Protein AF-A0A3M0X3E6-F1 (afdb_monomer_lite)

pLDDT: mean 73.03, std 14.55, range [38.31, 91.5]

Radius of gyration: 18.28 Å; chains: 1; bounding box: 61×34×55 Å

Foldseek 3Di:
DPPVPPPPPLQVLLVVLQVQLVLLLVLLVCCVPPHVCSLVVLLVLLVQLQVCLVQVDRVVVVVCVVVVNDRPDDPPDDPSNDDDDDPQQELSSVVSNVLSVLSNCLSVVQVCCCPVPVDRPSVSSVVSNVLSVLSNVCSPPVDHVSSVVVVVVVRDHPVVVVVVVVVD

Structure (mmCIF, N/CA/C/O backbone):
data_AF-A0A3M0X3E6-F1
#
_entry.id   AF-A0A3M0X3E6-F1
#
loop_
_atom_site.group_PDB
_atom_site.id
_atom_site.type_symbol
_atom_site.label_atom_id
_atom_site.label_alt_id
_atom_site.label_comp_id
_atom_site.label_asym_id
_atom_site.label_entity_id
_atom_site.label_seq_id
_atom_site.pdbx_PDB_ins_code
_atom_site.Cartn_x
_atom_site.Cartn_y
_atom_site.Cartn_z
_atom_site.occupancy
_atom_site.B_iso_or_equiv
_atom_site.auth_seq_id
_atom_site.auth_comp_id
_atom_site.auth_asym_id
_atom_site.auth_atom_id
_atom_site.pdbx_PDB_model_num
ATOM 1 N N . MET A 1 1 ? -40.133 1.195 16.118 1.00 39.16 1 MET A N 1
ATOM 2 C CA . MET A 1 1 ? -39.990 1.112 14.646 1.00 39.16 1 MET A CA 1
ATOM 3 C C . MET A 1 1 ? -39.027 2.202 14.145 1.00 39.16 1 MET A C 1
ATOM 5 O O . MET A 1 1 ? -39.400 3.021 13.325 1.00 39.16 1 MET A O 1
ATOM 9 N N . LEU A 1 2 ? -37.796 2.256 14.683 1.00 41.88 2 LEU A N 1
ATOM 10 C CA . LEU A 1 2 ? -36.802 3.308 14.378 1.00 41.88 2 LEU A CA 1
ATOM 11 C C . LEU A 1 2 ? -35.363 2.816 14.660 1.00 41.88 2 LEU A C 1
ATOM 13 O O . LEU A 1 2 ? -34.567 3.467 15.320 1.00 41.88 2 LEU A O 1
ATOM 17 N N . SER A 1 3 ? -35.038 1.607 14.188 1.00 43.59 3 SER A N 1
ATOM 18 C CA . SER A 1 3 ? -33.665 1.058 14.199 1.00 43.59 3 SER A CA 1
ATOM 19 C C . SER A 1 3 ? -33.219 0.601 12.799 1.00 43.59 3 SER A C 1
ATOM 21 O O . SER A 1 3 ? -32.247 -0.125 12.639 1.00 43.59 3 SER A O 1
ATOM 23 N N . LEU A 1 4 ? -33.935 1.036 11.755 1.00 40.28 4 LEU A N 1
ATOM 24 C CA . LEU A 1 4 ? -33.673 0.658 10.360 1.00 40.28 4 LEU A CA 1
ATOM 25 C C . LEU A 1 4 ? -32.806 1.664 9.591 1.00 40.28 4 LEU A C 1
ATOM 27 O O . LEU A 1 4 ? -32.604 1.500 8.396 1.00 40.28 4 LEU A O 1
ATOM 31 N N . HIS A 1 5 ? -32.237 2.662 10.272 1.00 38.31 5 HIS A N 1
ATOM 32 C CA . HIS A 1 5 ? -31.264 3.581 9.677 1.00 38.31 5 HIS A CA 1
ATOM 33 C C . HIS A 1 5 ? -29.939 3.606 10.442 1.00 38.31 5 HIS A C 1
ATOM 35 O O . HIS A 1 5 ? -29.279 4.633 10.548 1.00 38.31 5 HIS A O 1
ATOM 41 N N . LYS A 1 6 ? -29.500 2.448 10.951 1.00 44.25 6 LYS A N 1
ATOM 42 C CA . LYS A 1 6 ? -28.074 2.237 11.208 1.00 44.25 6 LYS A CA 1
ATOM 43 C C . LYS A 1 6 ? -27.426 2.119 9.833 1.00 44.25 6 LYS A C 1
ATOM 45 O O . LYS A 1 6 ? -27.286 1.018 9.309 1.00 44.25 6 LYS A O 1
ATOM 50 N N . TYR A 1 7 ? -27.204 3.264 9.183 1.00 44.88 7 TYR A N 1
ATOM 51 C CA . TYR A 1 7 ? -26.538 3.331 7.894 1.00 44.88 7 TYR A CA 1
ATOM 52 C C . TYR A 1 7 ? -25.319 2.414 7.974 1.00 44.88 7 TYR A C 1
ATOM 54 O O . TYR A 1 7 ? -24.421 2.630 8.787 1.00 44.88 7 TYR A O 1
ATOM 62 N N . ASN A 1 8 ? -25.295 1.391 7.120 1.00 47.09 8 ASN A N 1
ATOM 63 C CA . ASN A 1 8 ? -24.084 0.681 6.736 1.00 47.09 8 ASN A CA 1
ATOM 64 C C . ASN A 1 8 ? -23.194 1.655 5.944 1.00 47.09 8 ASN A C 1
ATOM 66 O O . ASN A 1 8 ? -22.822 1.373 4.806 1.00 47.09 8 ASN A O 1
ATOM 70 N N . MET A 1 9 ? -22.891 2.832 6.507 1.00 49.22 9 MET A N 1
ATOM 71 C CA . MET A 1 9 ? -21.773 3.622 6.036 1.00 49.22 9 MET A CA 1
ATOM 72 C C . MET A 1 9 ? -20.585 2.686 6.144 1.00 49.22 9 MET A C 1
ATOM 74 O O . MET A 1 9 ? -20.262 2.189 7.226 1.00 49.22 9 MET A O 1
ATOM 78 N N . MET A 1 10 ? -20.017 2.342 4.989 1.00 57.31 10 MET A N 1
ATOM 79 C CA . MET A 1 10 ? -18.779 1.590 4.975 1.00 57.31 10 MET A CA 1
ATOM 80 C C . MET A 1 10 ? -17.802 2.375 5.854 1.00 57.31 10 MET A C 1
ATOM 82 O O . MET A 1 10 ? -17.625 3.569 5.599 1.00 57.31 10 MET A O 1
ATOM 86 N N . PRO A 1 11 ? -17.247 1.748 6.906 1.00 70.06 11 PRO A N 1
ATOM 87 C CA . PRO A 1 11 ? -16.377 2.441 7.845 1.00 70.06 11 PRO A CA 1
ATOM 88 C C . PRO A 1 11 ? -15.231 3.082 7.049 1.00 70.06 11 PRO A C 1
ATOM 90 O O . PRO A 1 11 ? -14.837 2.546 6.005 1.00 70.06 11 PRO A O 1
ATOM 93 N N . ILE A 1 12 ? -14.775 4.273 7.442 1.00 68.62 12 ILE A N 1
ATOM 94 C CA . ILE A 1 12 ? -13.904 5.123 6.610 1.00 68.62 12 ILE A CA 1
ATOM 95 C C . ILE A 1 12 ? -12.610 4.396 6.205 1.00 68.62 12 ILE A C 1
ATOM 97 O O . ILE A 1 12 ? -12.051 4.599 5.128 1.00 68.62 12 ILE A O 1
ATOM 101 N N . GLU A 1 13 ? -12.192 3.431 7.014 1.00 71.00 13 GLU A N 1
ATOM 102 C CA . GLU A 1 13 ? -11.076 2.522 6.793 1.00 71.00 13 GLU A CA 1
ATOM 103 C C . GLU A 1 13 ? -11.278 1.618 5.578 1.00 71.00 13 GLU A C 1
ATOM 105 O O . GLU A 1 13 ? -10.317 1.292 4.877 1.00 71.00 13 GLU A O 1
ATOM 110 N N . ARG A 1 14 ? -12.519 1.216 5.310 1.00 75.56 14 ARG A N 1
ATOM 111 C CA . ARG A 1 14 ? -12.900 0.416 4.143 1.00 75.56 14 ARG A CA 1
ATOM 112 C C . ARG A 1 14 ? -12.777 1.242 2.866 1.00 75.56 14 ARG A C 1
ATOM 114 O O . ARG A 1 14 ? -12.243 0.740 1.880 1.00 75.56 14 ARG A O 1
ATOM 121 N N . TRP A 1 15 ? -13.160 2.518 2.921 1.00 78.25 15 TRP A N 1
ATOM 122 C CA . TRP A 1 15 ? -12.934 3.471 1.832 1.00 78.25 15 TRP A CA 1
ATOM 123 C C . TRP A 1 15 ? -11.448 3.725 1.589 1.00 78.25 15 TRP A C 1
ATOM 125 O O . TRP A 1 15 ? -11.001 3.659 0.447 1.00 78.25 15 TRP A O 1
ATOM 135 N N . ILE A 1 16 ? -10.662 3.929 2.649 1.00 77.75 16 ILE A N 1
ATOM 136 C CA . ILE A 1 16 ? -9.208 4.125 2.543 1.00 77.75 16 ILE A CA 1
ATOM 137 C C . ILE A 1 16 ? -8.544 2.927 1.848 1.00 77.75 16 ILE A C 1
ATOM 139 O O . ILE A 1 16 ? -7.708 3.117 0.967 1.00 77.75 16 ILE A O 1
ATOM 143 N N . ARG A 1 17 ? -8.928 1.694 2.206 1.00 81.12 17 ARG A N 1
ATOM 144 C CA . ARG A 1 17 ? -8.396 0.470 1.576 1.00 81.12 17 ARG A CA 1
ATOM 145 C C . ARG A 1 17 ? -8.825 0.334 0.117 1.00 81.12 17 ARG A C 1
ATOM 147 O O . ARG A 1 17 ? -7.999 -0.044 -0.708 1.00 81.12 17 ARG A O 1
ATOM 154 N N . LEU A 1 18 ? -10.077 0.668 -0.203 1.00 84.38 18 LEU A N 1
ATOM 155 C CA . LEU A 1 18 ? -10.589 0.646 -1.574 1.00 84.38 18 LEU A CA 1
ATOM 156 C C . LEU A 1 18 ? -9.812 1.619 -2.457 1.00 84.38 18 LEU A C 1
ATOM 158 O O . LEU A 1 18 ? -9.293 1.216 -3.494 1.00 84.38 18 LEU A O 1
ATOM 162 N N . ILE A 1 19 ? -9.697 2.874 -2.016 1.00 87.75 19 ILE A N 1
ATOM 163 C CA . ILE A 1 19 ? -8.999 3.931 -2.750 1.00 87.75 19 ILE A CA 1
ATOM 164 C C . ILE A 1 19 ? -7.528 3.547 -2.918 1.00 87.75 19 ILE A C 1
ATOM 166 O O . ILE A 1 19 ? -7.028 3.556 -4.036 1.00 87.75 19 ILE A O 1
ATOM 170 N N . ALA A 1 20 ? -6.850 3.121 -1.848 1.00 85.38 20 ALA A N 1
ATOM 171 C CA . ALA A 1 20 ? -5.446 2.721 -1.917 1.00 85.38 20 ALA A CA 1
ATOM 172 C C . ALA A 1 20 ? -5.210 1.491 -2.814 1.00 85.38 20 ALA A C 1
ATOM 174 O O . ALA A 1 20 ? -4.222 1.451 -3.545 1.00 85.38 20 ALA A O 1
ATOM 175 N N . GLY A 1 21 ? -6.097 0.492 -2.777 1.00 86.19 21 GLY A N 1
ATOM 176 C CA . GLY A 1 21 ? -6.017 -0.693 -3.637 1.00 86.19 21 GLY A CA 1
ATOM 177 C C . GLY A 1 21 ? -6.248 -0.355 -5.110 1.00 86.19 21 GLY A C 1
ATOM 178 O O . GLY A 1 21 ? -5.452 -0.745 -5.963 1.00 86.19 21 GLY A O 1
ATOM 179 N N . PHE A 1 22 ? -7.282 0.439 -5.399 1.00 90.44 22 PHE A N 1
ATOM 180 C CA . PHE A 1 22 ? -7.586 0.910 -6.751 1.00 90.44 22 PHE A CA 1
ATOM 181 C C . PHE A 1 22 ? -6.443 1.750 -7.328 1.00 90.44 22 PHE A C 1
ATOM 183 O O . PHE A 1 22 ? -5.998 1.511 -8.450 1.00 90.44 22 PHE A O 1
ATOM 190 N N . GLN A 1 23 ? -5.919 2.684 -6.534 1.00 90.69 23 GLN A N 1
ATOM 191 C CA . GLN A 1 23 ? -4.791 3.521 -6.918 1.00 90.69 23 GLN A CA 1
ATOM 192 C C . GLN A 1 23 ? -3.553 2.675 -7.249 1.00 90.69 23 GLN A C 1
ATOM 194 O O . GLN A 1 23 ? -2.901 2.901 -8.268 1.00 90.69 23 GLN A O 1
ATOM 199 N N . ALA A 1 24 ? -3.240 1.678 -6.412 1.00 88.75 24 ALA A N 1
ATOM 200 C CA . ALA A 1 24 ? -2.086 0.813 -6.619 1.00 88.75 24 ALA A CA 1
ATOM 201 C C . ALA A 1 24 ? -2.206 -0.028 -7.898 1.00 88.75 24 ALA A C 1
ATOM 203 O O . ALA A 1 24 ? -1.232 -0.155 -8.643 1.00 88.75 24 ALA A O 1
ATOM 204 N N . MET A 1 25 ? -3.401 -0.555 -8.184 1.00 90.19 25 MET A N 1
ATOM 205 C CA . MET A 1 25 ? -3.677 -1.261 -9.437 1.00 90.19 25 MET A CA 1
ATOM 206 C C . MET A 1 25 ? -3.521 -0.339 -10.646 1.00 90.19 25 MET A C 1
ATOM 208 O O . MET A 1 25 ? -2.839 -0.704 -11.601 1.00 90.19 25 MET A O 1
ATOM 212 N N . LEU A 1 26 ? -4.123 0.853 -10.592 1.00 91.50 26 LEU A N 1
ATOM 213 C CA . LEU A 1 26 ? -4.090 1.812 -11.691 1.00 91.50 26 LEU A CA 1
ATOM 214 C C . LEU A 1 26 ? -2.653 2.216 -12.028 1.00 91.50 26 LEU A C 1
ATOM 216 O O . LEU A 1 26 ? -2.270 2.159 -13.191 1.00 91.50 26 LEU A O 1
ATOM 220 N N . TYR A 1 27 ? -1.843 2.565 -11.027 1.00 90.62 27 TYR A N 1
ATOM 221 C CA . TYR A 1 27 ? -0.457 2.972 -11.259 1.00 90.62 27 TYR A CA 1
ATOM 222 C C . TYR A 1 27 ? 0.446 1.831 -11.716 1.00 90.62 27 TYR A C 1
ATOM 224 O O . TYR A 1 27 ? 1.273 2.051 -12.596 1.00 90.62 27 TYR A O 1
ATOM 232 N N . SER A 1 28 ? 0.257 0.614 -11.199 1.00 87.38 28 SER A N 1
ATOM 233 C CA . SER A 1 28 ? 1.030 -0.547 -11.665 1.00 87.38 28 SER A CA 1
ATOM 234 C C . SER A 1 28 ? 0.704 -0.868 -13.129 1.00 87.38 28 SER A C 1
ATOM 236 O O . SER A 1 28 ? 1.597 -1.126 -13.934 1.00 87.38 28 SER A O 1
ATOM 238 N N . LEU A 1 29 ? -0.578 -0.779 -13.503 1.00 88.56 29 LEU A N 1
ATOM 239 C CA . LEU A 1 29 ? -1.035 -0.985 -14.876 1.00 88.56 29 LEU A CA 1
ATOM 240 C C . LEU A 1 29 ? -0.523 0.119 -15.812 1.00 88.56 29 LEU A C 1
ATOM 242 O O . LEU A 1 29 ? -0.053 -0.157 -16.911 1.00 88.56 29 LEU A O 1
ATOM 246 N N . LEU A 1 30 ? -0.570 1.373 -15.368 1.00 88.69 30 LEU A N 1
ATOM 247 C CA . LEU A 1 30 ? -0.100 2.513 -16.151 1.00 88.69 30 LEU A CA 1
ATOM 248 C C . LEU A 1 30 ? 1.428 2.514 -16.294 1.00 88.69 30 LEU A C 1
ATOM 250 O O . LEU A 1 30 ? 1.948 2.869 -17.352 1.00 88.69 30 LEU A O 1
ATOM 254 N N . SER A 1 31 ? 2.140 2.031 -15.271 1.00 85.94 31 SER A N 1
ATOM 255 C CA . SER A 1 31 ? 3.570 1.743 -15.359 1.00 85.94 31 SER A CA 1
ATOM 256 C C . SER A 1 31 ? 3.880 0.685 -16.402 1.00 85.94 31 SER A C 1
ATOM 258 O O . SER A 1 31 ? 4.918 0.791 -17.045 1.00 85.94 31 SER A O 1
ATOM 260 N N . TYR A 1 32 ? 3.019 -0.320 -16.547 1.00 83.50 32 TYR A N 1
ATOM 261 C CA . TYR A 1 32 ? 3.208 -1.379 -17.529 1.00 83.50 32 TYR A CA 1
ATOM 262 C C . TYR A 1 32 ? 2.966 -0.889 -18.964 1.00 83.50 32 TYR A C 1
ATOM 264 O O . TYR A 1 32 ? 3.702 -1.267 -19.866 1.00 83.50 32 TYR A O 1
ATOM 272 N N . TYR A 1 33 ? 1.956 -0.039 -19.186 1.00 87.12 33 TYR A N 1
ATOM 273 C CA . TYR A 1 33 ? 1.580 0.387 -20.541 1.00 87.12 33 TYR A CA 1
ATOM 274 C C . TYR A 1 33 ? 2.258 1.661 -21.042 1.00 87.12 33 TYR A C 1
ATOM 276 O O . TYR A 1 33 ? 2.436 1.801 -22.249 1.00 87.12 33 TYR A O 1
ATOM 284 N N . HIS A 1 34 ? 2.562 2.622 -20.167 1.00 87.25 34 HIS A N 1
ATOM 285 C CA . HIS A 1 34 ? 2.964 3.959 -20.609 1.00 87.25 34 HIS A CA 1
ATOM 286 C C . HIS A 1 34 ? 4.414 4.295 -20.273 1.00 87.25 34 HIS A C 1
ATOM 288 O O . HIS A 1 34 ? 5.158 4.748 -21.138 1.00 87.25 34 HIS A O 1
ATOM 294 N N . SER A 1 35 ? 4.804 4.202 -19.001 1.00 84.56 35 SER A N 1
ATOM 295 C CA . SER A 1 35 ? 6.158 4.565 -18.574 1.00 84.56 35 SER A CA 1
ATOM 296 C C . SER A 1 35 ? 6.440 4.099 -17.157 1.00 84.56 35 SER A C 1
ATOM 298 O O . SER A 1 35 ? 5.612 4.254 -16.262 1.00 84.56 35 SER A O 1
ATOM 300 N N . TYR A 1 36 ? 7.663 3.643 -16.929 1.00 80.12 36 TYR A N 1
ATOM 301 C CA . TYR A 1 36 ? 8.149 3.214 -15.629 1.00 80.12 36 TYR A CA 1
ATOM 302 C C . TYR A 1 36 ? 7.990 4.267 -14.501 1.00 80.12 36 TYR A C 1
ATOM 304 O O . TYR A 1 36 ? 7.713 3.923 -13.347 1.00 80.12 36 TYR A O 1
ATOM 312 N N . TYR A 1 37 ? 8.065 5.565 -14.823 1.00 84.19 37 TYR A N 1
ATOM 313 C CA . TYR A 1 37 ? 7.914 6.655 -13.845 1.00 84.19 37 TYR A CA 1
ATOM 314 C C . TYR A 1 37 ? 6.537 6.705 -13.170 1.00 84.19 37 TYR A C 1
ATOM 316 O O . TYR A 1 37 ? 6.396 7.311 -12.106 1.00 84.19 37 TYR A O 1
ATOM 324 N N . TRP A 1 38 ? 5.531 6.019 -13.720 1.00 87.00 38 TRP A N 1
ATOM 325 C CA . TRP A 1 38 ? 4.225 5.867 -13.077 1.00 87.00 38 TRP A CA 1
ATOM 326 C C . TRP A 1 38 ? 4.268 5.057 -11.768 1.00 87.00 38 TRP A C 1
ATOM 328 O O . TRP A 1 38 ? 3.285 5.069 -11.029 1.00 87.00 38 TRP A O 1
ATOM 338 N N . ASN A 1 39 ? 5.408 4.448 -11.412 1.00 84.94 39 ASN A N 1
ATOM 339 C CA . ASN A 1 39 ? 5.639 3.882 -10.077 1.00 84.94 39 ASN A CA 1
ATOM 340 C C . ASN A 1 39 ? 6.040 4.918 -9.010 1.00 84.94 39 ASN A C 1
ATOM 342 O O . ASN A 1 39 ? 5.984 4.613 -7.818 1.00 84.94 39 ASN A O 1
ATOM 346 N N . LEU A 1 40 ? 6.396 6.157 -9.372 1.00 86.69 40 LEU A N 1
ATOM 347 C CA . LEU A 1 40 ? 6.736 7.196 -8.386 1.00 86.69 40 LEU A CA 1
ATOM 348 C C . LEU A 1 40 ? 5.577 7.504 -7.412 1.00 86.69 40 LEU A C 1
ATOM 350 O O . LEU A 1 40 ? 5.815 7.523 -6.200 1.00 86.69 40 LEU A O 1
ATOM 354 N N . PRO A 1 41 ? 4.317 7.667 -7.867 1.00 88.12 41 PRO A N 1
ATOM 355 C CA . PRO A 1 41 ? 3.168 7.787 -6.971 1.00 88.12 41 PRO A CA 1
ATOM 356 C C . PRO A 1 41 ? 2.988 6.598 -6.015 1.00 88.12 41 PRO A C 1
ATOM 358 O O . PRO A 1 41 ? 2.590 6.799 -4.869 1.00 88.12 41 PRO A O 1
ATOM 361 N N . LEU A 1 42 ? 3.306 5.371 -6.447 1.00 88.00 42 LEU A N 1
ATOM 362 C CA . LEU A 1 42 ? 3.264 4.164 -5.607 1.00 88.00 42 LEU A CA 1
ATOM 363 C C . LEU A 1 42 ? 4.305 4.222 -4.483 1.00 88.00 42 LEU A C 1
ATOM 365 O O . LEU A 1 42 ? 3.976 3.923 -3.333 1.00 88.00 42 LEU A O 1
ATOM 369 N N . ILE A 1 43 ? 5.528 4.665 -4.793 1.00 87.88 43 ILE A N 1
ATOM 370 C CA . ILE A 1 43 ? 6.600 4.858 -3.804 1.00 87.88 43 ILE A CA 1
ATOM 371 C C . ILE A 1 43 ? 6.195 5.928 -2.788 1.00 87.88 43 ILE A C 1
ATOM 373 O O . ILE A 1 43 ? 6.298 5.700 -1.582 1.00 87.88 43 ILE A O 1
ATOM 377 N N . LEU A 1 44 ? 5.681 7.069 -3.255 1.00 89.12 44 LEU A N 1
ATOM 378 C CA . LEU A 1 44 ? 5.205 8.147 -2.384 1.00 89.12 44 LEU A CA 1
ATOM 379 C C . LEU A 1 44 ? 4.056 7.678 -1.489 1.00 89.12 44 LEU A C 1
ATOM 381 O O . LEU A 1 44 ? 4.070 7.927 -0.284 1.00 89.12 44 LEU A O 1
ATOM 385 N N . MET A 1 45 ? 3.089 6.945 -2.040 1.00 87.56 45 MET A N 1
ATOM 386 C CA . MET A 1 45 ? 1.978 6.399 -1.265 1.00 87.56 45 MET A CA 1
ATOM 387 C C . MET A 1 45 ? 2.472 5.379 -0.227 1.00 87.56 45 MET A C 1
ATOM 389 O O . MET A 1 45 ? 2.083 5.459 0.941 1.00 87.56 45 MET A O 1
ATOM 393 N N . GLY A 1 46 ? 3.390 4.484 -0.606 1.00 87.00 46 GLY A N 1
ATOM 394 C CA . GLY A 1 46 ? 4.052 3.555 0.314 1.00 87.00 46 GLY A CA 1
ATOM 395 C C . GLY A 1 46 ? 4.772 4.277 1.455 1.00 87.00 46 GLY A C 1
ATOM 396 O O . GLY A 1 46 ? 4.581 3.934 2.624 1.00 87.00 46 GLY A O 1
ATOM 397 N N . TRP A 1 47 ? 5.502 5.347 1.134 1.00 86.31 47 TRP A N 1
ATOM 398 C CA . TRP A 1 47 ? 6.160 6.217 2.108 1.00 86.31 47 TRP A CA 1
ATOM 399 C C . TRP A 1 47 ? 5.159 6.887 3.057 1.00 86.31 47 TRP A C 1
ATOM 401 O O . TRP A 1 47 ? 5.356 6.862 4.271 1.00 86.31 47 TRP A O 1
ATOM 411 N N . THR A 1 48 ? 4.038 7.416 2.551 1.00 85.00 48 THR A N 1
ATOM 412 C CA . THR A 1 48 ? 3.005 8.021 3.412 1.00 85.00 48 THR A CA 1
ATOM 413 C C . THR A 1 48 ? 2.360 7.016 4.368 1.00 85.00 48 THR A C 1
ATOM 415 O O . THR A 1 48 ? 2.084 7.353 5.523 1.00 85.00 48 THR A O 1
ATOM 418 N N . PHE A 1 49 ? 2.154 5.768 3.938 1.00 84.44 49 PHE A N 1
ATOM 419 C CA . PHE A 1 49 ? 1.642 4.708 4.807 1.00 84.44 49 PHE A CA 1
ATOM 420 C C . PHE A 1 49 ? 2.658 4.292 5.869 1.00 84.44 49 PHE A C 1
ATOM 422 O O . PHE A 1 49 ? 2.284 4.079 7.025 1.00 84.44 49 PHE A O 1
ATOM 429 N N . LEU A 1 50 ? 3.937 4.239 5.502 1.00 84.38 50 LEU A N 1
ATOM 430 C CA . LEU A 1 50 ? 5.021 3.938 6.428 1.00 84.38 50 LEU A CA 1
ATOM 431 C C . LEU A 1 50 ? 5.170 5.050 7.477 1.00 84.38 50 LEU A C 1
ATOM 433 O O . LEU A 1 50 ? 5.216 4.767 8.672 1.00 84.38 50 LEU A O 1
ATOM 437 N N . LEU A 1 51 ? 5.110 6.319 7.067 1.00 81.56 51 LEU A N 1
ATOM 438 C CA . LEU A 1 51 ? 5.079 7.459 7.987 1.00 81.56 51 LEU A CA 1
ATOM 439 C C . LEU A 1 51 ? 3.831 7.471 8.874 1.00 81.56 51 LEU A C 1
ATOM 441 O O . LEU A 1 51 ? 3.933 7.789 10.057 1.00 81.56 51 LEU A O 1
ATOM 445 N N . SER A 1 52 ? 2.670 7.071 8.349 1.00 75.81 52 SER A N 1
ATOM 446 C CA . SER A 1 52 ? 1.431 6.973 9.136 1.00 75.81 52 SER A CA 1
ATOM 447 C C . SER A 1 52 ? 1.577 6.005 10.314 1.00 75.81 52 SER A C 1
ATOM 449 O O . SER A 1 52 ? 0.944 6.204 11.353 1.00 75.81 52 SER A O 1
ATOM 451 N N . PHE A 1 53 ? 2.430 4.982 10.187 1.00 76.88 53 PHE A N 1
ATOM 452 C CA . PHE A 1 53 ? 2.756 4.091 11.295 1.00 76.88 53 PHE A CA 1
ATOM 453 C C . PHE A 1 53 ? 3.540 4.804 12.400 1.00 76.88 53 PHE A C 1
ATOM 455 O O . PHE A 1 53 ? 3.254 4.556 13.564 1.00 76.88 53 PHE A O 1
ATOM 462 N N . PHE A 1 54 ? 4.482 5.691 12.078 1.00 79.56 54 PHE A N 1
ATOM 463 C CA . PHE A 1 54 ? 5.325 6.371 13.073 1.00 79.56 54 PHE A CA 1
ATOM 464 C C . PHE A 1 54 ? 4.676 7.624 13.658 1.00 79.56 54 PHE A C 1
ATOM 466 O O . PHE A 1 54 ? 4.634 7.793 14.873 1.00 79.56 54 PHE A O 1
ATOM 473 N N . ILE A 1 55 ? 4.131 8.475 12.791 1.00 75.12 55 ILE A N 1
ATOM 474 C CA . ILE A 1 55 ? 3.527 9.764 13.155 1.00 75.12 55 ILE A CA 1
ATOM 475 C C . ILE A 1 55 ? 2.144 9.545 13.780 1.00 75.12 55 ILE A C 1
ATOM 477 O O . ILE A 1 55 ? 1.566 10.449 14.376 1.00 75.12 55 ILE A O 1
ATOM 481 N N . ASN A 1 56 ? 1.615 8.320 13.671 1.00 66.56 56 ASN A N 1
ATOM 482 C CA . ASN A 1 56 ? 0.284 7.965 14.129 1.00 66.56 56 ASN A CA 1
ATOM 483 C C . ASN A 1 56 ? -0.764 8.905 13.520 1.00 66.56 56 ASN A C 1
ATOM 485 O O . ASN A 1 56 ? -1.760 9.155 14.166 1.00 66.56 56 ASN A O 1
ATOM 489 N N . CYS A 1 57 ? -0.513 9.456 12.324 1.00 67.94 57 CYS A N 1
ATOM 490 C CA . CYS A 1 57 ? -1.328 10.453 11.632 1.00 67.94 57 CYS A CA 1
ATOM 491 C C . CYS A 1 57 ? -1.429 10.049 10.159 1.00 67.94 57 CYS A C 1
ATOM 493 O O . CYS A 1 57 ? -0.403 9.934 9.490 1.00 67.94 57 CYS A O 1
ATOM 495 N N . SER A 1 58 ? -2.640 9.776 9.661 1.00 71.50 58 SER A N 1
ATOM 496 C CA . SER A 1 58 ? -2.831 9.433 8.247 1.00 71.50 58 SER A CA 1
ATOM 497 C C . SER A 1 58 ? -3.197 10.691 7.456 1.00 71.50 58 SER A C 1
ATOM 499 O O . SER A 1 58 ? -4.207 11.317 7.778 1.00 71.50 58 SER A O 1
ATOM 501 N N . PRO A 1 59 ? -2.446 11.065 6.406 1.00 68.88 59 PRO A N 1
ATOM 502 C CA . PRO A 1 59 ? -2.721 12.284 5.644 1.00 68.88 59 PRO A CA 1
ATOM 503 C C . PRO A 1 59 ? -4.103 12.266 4.978 1.00 68.88 59 PRO A C 1
ATOM 505 O O . PRO A 1 59 ? -4.741 13.306 4.849 1.00 68.88 59 PRO A O 1
ATOM 508 N N . LEU A 1 60 ? -4.620 11.083 4.633 1.00 70.25 60 LEU A N 1
ATOM 509 C CA . LEU A 1 60 ? -5.949 10.938 4.037 1.00 70.25 60 LEU A CA 1
ATOM 510 C C . LEU A 1 60 ? -7.074 11.229 5.047 1.00 70.25 60 LEU A C 1
ATOM 512 O O . LEU A 1 60 ? -8.116 11.761 4.678 1.00 70.25 60 LEU A O 1
ATOM 516 N N . MET A 1 61 ? -6.831 10.981 6.338 1.00 69.06 61 MET A N 1
ATOM 517 C CA . MET A 1 61 ? -7.739 11.396 7.413 1.00 69.06 61 MET A CA 1
ATOM 518 C C . MET A 1 61 ? -7.729 12.912 7.617 1.00 69.06 61 MET A C 1
ATOM 520 O O . MET A 1 61 ? -8.782 13.499 7.851 1.00 69.06 61 MET A O 1
ATOM 524 N N . ILE A 1 62 ? -6.564 13.559 7.487 1.00 72.62 62 ILE A N 1
ATOM 525 C CA . ILE A 1 62 ? -6.464 15.028 7.511 1.00 72.62 62 ILE A CA 1
ATOM 526 C C . ILE A 1 62 ? -7.245 15.621 6.335 1.00 72.62 62 ILE A C 1
ATOM 528 O O . ILE A 1 62 ? -7.979 16.591 6.511 1.00 72.62 62 ILE A O 1
ATOM 532 N N . LEU A 1 63 ? -7.134 15.011 5.151 1.00 76.50 63 LEU A N 1
ATOM 533 C CA . LEU A 1 63 ? -7.893 15.418 3.973 1.00 76.50 63 LEU A CA 1
ATOM 534 C C . LEU A 1 63 ? -9.403 15.279 4.202 1.00 76.50 63 LEU A C 1
ATOM 536 O O . LEU A 1 63 ? -10.139 16.230 3.956 1.00 76.50 63 LEU A O 1
ATOM 540 N N . PHE A 1 64 ? -9.874 14.138 4.714 1.00 77.12 64 PHE A N 1
ATOM 541 C CA . PHE A 1 64 ? -11.294 13.957 5.029 1.00 77.12 64 PHE A CA 1
ATOM 542 C C . PHE A 1 64 ? -11.793 14.946 6.081 1.00 77.12 64 PHE A C 1
ATOM 544 O O . PHE A 1 64 ? -12.873 15.515 5.918 1.00 77.12 64 PHE A O 1
ATOM 551 N N . TRP A 1 65 ? -10.978 15.246 7.090 1.00 73.31 65 TRP A N 1
ATOM 552 C CA . TRP A 1 65 ? -11.288 16.292 8.057 1.00 73.31 65 TRP A CA 1
ATOM 553 C C . TRP A 1 65 ? -11.379 17.679 7.403 1.00 73.31 65 TRP A C 1
ATOM 555 O O . TRP A 1 65 ? -12.314 18.428 7.686 1.00 73.31 65 TRP A O 1
ATOM 565 N N . SER A 1 66 ? -10.477 17.993 6.467 1.00 80.94 66 SER A N 1
ATOM 566 C CA . SER A 1 66 ? -10.518 19.233 5.679 1.00 80.94 66 SER A CA 1
ATOM 567 C C . SER A 1 66 ? -11.740 19.322 4.760 1.00 80.94 66 SER A C 1
ATOM 569 O O . SER A 1 66 ? -12.194 20.424 4.465 1.00 80.94 66 SER A O 1
ATOM 571 N N . LEU A 1 67 ? -12.275 18.186 4.309 1.00 82.12 67 LEU A N 1
ATOM 572 C CA . LEU A 1 67 ? -13.496 18.100 3.503 1.00 82.12 67 LEU A CA 1
ATOM 573 C C . LEU A 1 67 ? -14.776 18.116 4.357 1.00 82.12 67 LEU A C 1
ATOM 575 O O . LEU A 1 67 ? -15.873 17.963 3.828 1.00 82.12 67 LEU A O 1
ATOM 579 N N . GLY A 1 68 ? -14.655 18.289 5.678 1.00 80.31 68 GLY A N 1
ATOM 580 C CA . GLY A 1 68 ? -15.794 18.318 6.595 1.00 80.31 68 GLY A CA 1
ATOM 581 C C . GLY A 1 68 ? -16.399 16.942 6.885 1.00 80.31 68 GLY A C 1
ATOM 582 O O . GLY A 1 68 ? -17.422 16.863 7.567 1.00 80.31 68 GLY A O 1
ATOM 583 N N . VAL A 1 69 ? -15.767 15.857 6.427 1.00 74.94 69 VAL A N 1
ATOM 584 C CA . VAL A 1 69 ? -16.175 14.488 6.752 1.00 74.94 69 VAL A CA 1
ATOM 585 C C . VAL A 1 69 ? -15.788 14.227 8.206 1.00 74.94 69 VAL A C 1
ATOM 587 O O . VAL A 1 69 ? -14.620 14.014 8.538 1.00 74.94 69 VAL A O 1
ATOM 590 N N . ARG A 1 70 ? -16.770 14.309 9.107 1.00 64.56 70 ARG A N 1
ATOM 591 C CA . ARG A 1 70 ? -16.579 13.971 10.519 1.00 64.56 70 ARG A CA 1
ATOM 592 C C . ARG A 1 70 ? -16.734 12.471 10.718 1.00 64.56 70 ARG A C 1
ATOM 594 O O . ARG A 1 70 ? -17.725 11.883 10.307 1.00 64.56 70 ARG A O 1
ATOM 601 N N . GLU A 1 71 ? -15.767 11.888 11.416 1.00 65.44 71 GLU A N 1
ATOM 602 C CA . GLU A 1 71 ? -15.871 10.541 11.970 1.00 65.44 71 GLU A CA 1
ATOM 603 C C . GLU A 1 71 ? -17.028 10.504 12.981 1.00 65.44 71 GLU A C 1
ATOM 605 O O . GLU A 1 71 ? -16.971 11.179 14.019 1.00 65.44 71 GLU A O 1
ATOM 610 N N . GLU A 1 72 ? -18.073 9.723 12.706 1.00 57.84 72 GLU A N 1
ATOM 611 C CA . GLU A 1 72 ? -19.099 9.420 13.704 1.00 57.84 72 GLU A CA 1
ATOM 612 C C . GLU A 1 72 ? -18.515 8.461 14.744 1.00 57.84 72 GLU A C 1
ATOM 614 O O . GLU A 1 72 ? -18.544 7.238 14.606 1.00 57.84 72 GLU A O 1
ATOM 619 N N . ARG A 1 73 ? -17.924 9.030 15.798 1.00 58.22 73 ARG A N 1
ATOM 620 C CA . ARG A 1 73 ? -17.384 8.245 16.907 1.00 58.22 73 ARG A CA 1
ATOM 621 C C . ARG A 1 73 ? -18.500 7.805 17.855 1.00 58.22 73 ARG A C 1
ATOM 623 O O . ARG A 1 73 ? -19.335 8.632 18.226 1.00 58.22 73 ARG A O 1
ATOM 630 N N . PRO A 1 74 ? -18.486 6.546 18.330 1.00 49.62 74 PRO A N 1
ATOM 631 C CA . PRO A 1 74 ? -19.375 6.143 19.405 1.00 49.62 74 PRO A CA 1
ATOM 632 C C . PRO A 1 74 ? -19.084 6.989 20.660 1.00 49.62 74 PRO A C 1
ATOM 634 O O . PRO A 1 74 ? -17.915 7.293 20.941 1.00 49.62 74 PRO A O 1
ATOM 637 N N . PRO A 1 75 ? -20.121 7.393 21.416 1.00 43.53 75 PRO A N 1
ATOM 638 C CA . PRO A 1 75 ? -19.948 8.203 22.617 1.00 43.53 75 PRO A CA 1
ATOM 639 C C . PRO A 1 75 ? -19.025 7.478 23.609 1.00 43.53 75 PRO A C 1
ATOM 641 O O . PRO A 1 75 ? -19.274 6.333 23.971 1.00 43.53 75 PRO A O 1
ATOM 644 N N . GLY A 1 76 ? -17.927 8.134 24.006 1.00 52.66 76 GLY A N 1
ATOM 645 C CA . GLY A 1 76 ? -16.908 7.578 24.910 1.00 52.66 76 GLY A CA 1
ATOM 646 C C . GLY A 1 76 ? -15.618 7.075 24.242 1.00 52.66 76 GLY A C 1
ATOM 647 O O . GLY A 1 76 ? -14.637 6.829 24.944 1.00 52.66 76 GLY A O 1
ATOM 648 N N . ALA A 1 77 ? -15.548 6.982 22.908 1.00 53.34 77 ALA A N 1
ATOM 649 C CA . ALA A 1 77 ? -14.310 6.599 22.223 1.00 53.34 77 ALA A CA 1
ATOM 650 C C . ALA A 1 77 ? -13.245 7.711 22.300 1.00 53.34 77 ALA A C 1
ATOM 652 O O . ALA A 1 77 ? -13.346 8.761 21.649 1.00 53.34 77 ALA A O 1
ATOM 653 N N . ARG A 1 78 ? -12.193 7.467 23.092 1.00 53.59 78 ARG A N 1
ATOM 654 C CA . ARG A 1 78 ? -11.009 8.334 23.193 1.00 53.59 78 ARG A CA 1
ATOM 655 C C . ARG A 1 78 ? -10.366 8.452 21.803 1.00 53.59 78 ARG A C 1
ATOM 657 O O . ARG A 1 78 ? -10.278 7.468 21.079 1.00 53.59 78 ARG A O 1
ATOM 664 N N . SER A 1 79 ? -9.980 9.660 21.386 1.00 53.88 79 SER A N 1
ATOM 665 C CA . SER A 1 79 ? -9.429 9.871 20.037 1.00 53.88 79 SER A CA 1
ATOM 666 C C . SER A 1 79 ? -8.149 9.047 19.855 1.00 53.88 79 SER A C 1
ATOM 668 O O . SER A 1 79 ? -7.242 9.232 20.671 1.00 53.88 79 SER A O 1
ATOM 670 N N . PRO A 1 80 ? -8.025 8.235 18.786 1.00 51.88 80 PRO A N 1
ATOM 671 C CA . PRO A 1 80 ? -6.831 7.417 18.525 1.00 51.88 80 PRO A CA 1
ATOM 672 C C . PRO A 1 80 ? -5.530 8.234 18.436 1.00 51.88 80 PRO A C 1
ATOM 674 O O . PRO A 1 80 ? -4.434 7.716 18.633 1.00 51.88 80 PRO A O 1
ATOM 677 N N . TRP A 1 81 ? -5.665 9.533 18.155 1.00 53.78 81 TRP A N 1
ATOM 678 C CA . TRP A 1 81 ? -4.585 10.504 17.989 1.00 53.78 81 TRP A CA 1
ATOM 679 C C . TRP A 1 81 ? -4.019 11.042 19.316 1.00 53.78 81 TRP A C 1
ATOM 681 O O . TRP A 1 81 ? -2.938 11.628 19.320 1.00 53.78 81 TRP A O 1
ATOM 691 N N . ILE A 1 82 ? -4.723 10.868 20.445 1.00 47.28 82 ILE A N 1
ATOM 692 C CA . ILE A 1 82 ? -4.245 11.359 21.745 1.00 47.28 82 ILE A CA 1
ATOM 693 C C . ILE A 1 82 ? -3.368 10.290 22.389 1.00 47.28 82 ILE A C 1
ATOM 695 O O . ILE A 1 82 ? -3.836 9.267 22.885 1.00 47.28 82 ILE A O 1
ATOM 699 N N . ILE A 1 83 ? -2.070 10.584 22.350 1.00 53.12 83 ILE A N 1
ATOM 700 C CA . ILE A 1 83 ? -0.956 9.904 23.006 1.00 53.12 83 ILE A CA 1
ATOM 701 C C . ILE A 1 83 ? -1.369 9.478 24.422 1.00 53.12 83 ILE A C 1
ATOM 703 O O . ILE A 1 83 ? -1.471 10.289 25.339 1.00 53.12 83 ILE A O 1
ATOM 707 N N . GLY A 1 84 ? -1.617 8.182 24.593 1.00 42.41 84 GLY A N 1
ATOM 708 C CA . GLY A 1 84 ? -2.045 7.595 25.85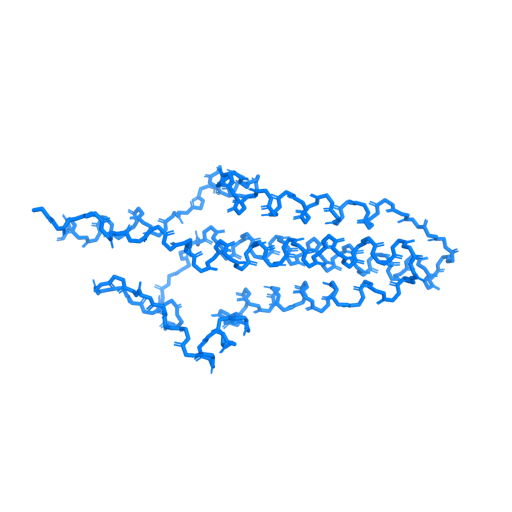5 1.00 42.41 84 GLY A CA 1
ATOM 709 C C . GLY A 1 84 ? -1.546 6.164 25.969 1.00 42.41 84 GLY A C 1
ATOM 710 O O . GLY A 1 84 ? -2.227 5.242 25.548 1.00 42.41 84 GLY A O 1
ATOM 711 N N . LYS A 1 85 ? -0.323 6.033 26.495 1.00 40.00 85 LYS A N 1
ATOM 712 C CA . LYS A 1 85 ? 0.342 4.847 27.069 1.00 40.00 85 LYS A CA 1
ATOM 713 C C . LYS A 1 85 ? -0.350 3.492 26.833 1.00 40.00 85 LYS A C 1
ATOM 715 O O . LYS A 1 85 ? -1.303 3.138 27.517 1.00 40.00 85 LYS A O 1
ATOM 720 N N . GLY A 1 86 ? 0.243 2.702 25.942 1.00 41.97 86 GLY A N 1
ATOM 721 C CA . GLY A 1 86 ? -0.062 1.289 25.741 1.00 41.97 86 GLY A CA 1
ATOM 722 C C . GLY A 1 86 ? 0.105 0.921 24.275 1.00 41.97 86 GLY A C 1
ATOM 723 O O . GLY A 1 86 ? -0.649 1.393 23.430 1.00 41.97 86 GLY A O 1
ATOM 724 N N . THR A 1 87 ? 1.097 0.094 23.958 1.00 43.06 87 THR A N 1
ATOM 725 C CA . THR A 1 87 ? 1.303 -0.542 22.648 1.00 43.06 87 THR A CA 1
ATOM 726 C C . THR A 1 87 ? 0.180 -1.542 22.370 1.00 43.06 87 THR A C 1
ATOM 728 O O . THR A 1 87 ? 0.388 -2.750 22.298 1.00 43.06 87 THR A O 1
ATOM 731 N N . VAL A 1 88 ? -1.053 -1.059 22.246 1.00 51.53 88 VAL A N 1
ATOM 732 C CA . VAL A 1 88 ? -2.147 -1.895 21.773 1.00 51.53 88 VAL A CA 1
ATOM 733 C C . VAL A 1 88 ? -1.944 -2.079 20.270 1.00 51.53 88 VAL A C 1
ATOM 735 O O . VAL A 1 88 ? -1.927 -1.130 19.486 1.00 51.53 88 VAL A O 1
ATOM 738 N N . PHE A 1 89 ? -1.683 -3.327 19.892 1.00 57.31 89 PHE A N 1
ATOM 739 C CA . PHE A 1 89 ? -1.441 -3.775 18.526 1.00 57.31 89 PHE A CA 1
ATOM 740 C C . PHE A 1 89 ? -2.751 -3.738 17.728 1.00 57.31 89 PHE A C 1
ATOM 742 O O . PHE A 1 89 ? -3.448 -4.744 17.609 1.00 57.31 89 PHE A O 1
ATOM 749 N N . TYR A 1 90 ? -3.109 -2.569 17.200 1.00 65.69 90 TYR A N 1
ATOM 750 C CA . TYR A 1 90 ? -4.299 -2.431 16.364 1.00 65.69 90 TYR A CA 1
ATOM 751 C C . TYR A 1 90 ? -4.040 -2.992 14.964 1.00 65.69 90 TYR A C 1
ATOM 753 O O . TYR A 1 90 ? -3.138 -2.542 14.249 1.00 65.69 90 TYR A O 1
ATOM 761 N N . ILE A 1 91 ? -4.846 -3.976 14.564 1.00 67.56 91 ILE A N 1
ATOM 762 C CA . ILE A 1 91 ? -4.730 -4.717 13.296 1.00 67.56 91 ILE A CA 1
ATOM 763 C C . ILE A 1 91 ? -4.678 -3.773 12.075 1.00 67.56 91 ILE A C 1
ATOM 765 O O . ILE A 1 91 ? -3.982 -4.023 11.087 1.00 67.56 91 ILE A O 1
ATOM 769 N N . GLU A 1 92 ? -5.388 -2.653 12.137 1.00 68.81 92 GLU A N 1
ATOM 770 C CA . GLU A 1 92 ? -5.487 -1.691 11.039 1.00 68.81 92 GLU A CA 1
ATOM 771 C C . GLU A 1 92 ? -4.178 -0.946 10.778 1.00 68.81 92 GLU A C 1
ATOM 773 O O . GLU A 1 92 ? -3.809 -0.711 9.624 1.00 68.81 92 GLU A O 1
ATOM 778 N N . ARG A 1 93 ? -3.443 -0.630 11.848 1.00 71.69 93 ARG A N 1
ATOM 779 C CA . ARG A 1 93 ? -2.152 0.060 11.780 1.00 71.69 93 ARG A CA 1
ATOM 780 C C . ARG A 1 93 ? -1.099 -0.824 11.116 1.00 71.69 93 ARG A C 1
ATOM 782 O O . ARG A 1 93 ? -0.352 -0.360 10.260 1.00 71.69 93 ARG A O 1
ATOM 789 N N . TRP A 1 94 ? -1.110 -2.113 11.439 1.00 74.62 94 TRP A N 1
ATOM 790 C CA . TRP A 1 94 ? -0.247 -3.108 10.805 1.00 74.62 94 TRP A CA 1
ATOM 791 C C . TRP A 1 94 ? -0.622 -3.387 9.359 1.00 74.62 94 TRP A C 1
ATOM 793 O O . TRP A 1 94 ? 0.257 -3.517 8.518 1.00 74.62 94 TRP A O 1
ATOM 803 N N . THR A 1 95 ? -1.916 -3.420 9.046 1.00 78.94 95 THR A N 1
ATOM 804 C CA . THR A 1 95 ? -2.374 -3.595 7.662 1.00 78.94 95 THR A CA 1
ATOM 805 C C . THR A 1 95 ? -1.867 -2.461 6.768 1.00 78.94 95 THR A C 1
ATOM 807 O O . THR A 1 95 ? -1.365 -2.723 5.678 1.00 78.94 95 THR A O 1
ATOM 810 N N . ARG A 1 96 ? -1.921 -1.210 7.251 1.00 78.38 96 ARG A N 1
ATOM 811 C CA . ARG A 1 96 ? -1.368 -0.047 6.536 1.00 78.38 96 ARG A CA 1
ATOM 812 C C . ARG A 1 96 ? 0.156 -0.117 6.406 1.00 78.38 96 ARG A C 1
ATOM 814 O O . ARG A 1 96 ? 0.669 0.177 5.333 1.00 78.38 96 ARG A O 1
ATOM 821 N N . LEU A 1 97 ? 0.869 -0.545 7.451 1.00 83.38 97 LEU A N 1
ATOM 822 C CA . LEU A 1 97 ? 2.324 -0.728 7.394 1.00 83.38 97 LEU A CA 1
ATOM 823 C C . LEU A 1 97 ? 2.727 -1.811 6.385 1.00 83.38 97 LEU A C 1
ATOM 825 O O . LEU A 1 97 ? 3.611 -1.573 5.570 1.00 83.38 97 LEU A O 1
ATOM 829 N N . LEU A 1 98 ? 2.066 -2.970 6.403 1.00 85.50 98 LEU A N 1
ATOM 830 C CA . LEU A 1 98 ? 2.348 -4.069 5.477 1.00 85.50 98 LEU A CA 1
ATOM 831 C C . LEU A 1 98 ? 2.086 -3.649 4.026 1.00 85.50 98 LEU A C 1
ATOM 833 O O . LEU A 1 98 ? 2.932 -3.870 3.165 1.00 85.50 98 LEU A O 1
ATOM 837 N N . ALA A 1 99 ? 0.958 -2.983 3.769 1.00 84.62 99 ALA A N 1
ATOM 838 C CA . ALA A 1 99 ? 0.653 -2.414 2.460 1.00 84.62 99 ALA A CA 1
ATOM 839 C C . ALA A 1 99 ? 1.715 -1.395 2.016 1.00 84.62 99 ALA A C 1
ATOM 841 O O . ALA A 1 99 ? 2.236 -1.487 0.907 1.00 84.62 99 ALA A O 1
ATOM 842 N N . GLY A 1 100 ? 2.070 -0.455 2.896 1.00 85.50 100 GLY A N 1
ATOM 843 C CA . GLY A 1 100 ? 3.078 0.564 2.613 1.00 85.50 100 GLY A CA 1
ATOM 844 C C . GLY A 1 100 ? 4.451 -0.030 2.308 1.00 85.50 100 GLY A C 1
ATOM 845 O O . GLY A 1 100 ? 5.107 0.402 1.365 1.00 85.50 100 GLY A O 1
ATOM 846 N N . LEU A 1 101 ? 4.854 -1.065 3.047 1.00 89.50 101 LEU A N 1
ATOM 847 C CA . LEU A 1 101 ? 6.127 -1.751 2.851 1.00 89.50 101 LEU A CA 1
ATOM 848 C C . LEU A 1 101 ? 6.168 -2.503 1.519 1.00 89.50 101 LEU A C 1
ATOM 850 O O . LEU A 1 101 ? 7.179 -2.441 0.825 1.00 89.50 101 LEU A O 1
ATOM 854 N N . VAL A 1 102 ? 5.069 -3.141 1.110 1.00 88.88 102 VAL A N 1
ATOM 855 C CA . VAL A 1 102 ? 4.974 -3.792 -0.207 1.00 88.88 102 VAL A CA 1
ATOM 856 C C . VAL A 1 102 ? 5.025 -2.769 -1.344 1.00 88.88 102 VAL A C 1
ATOM 858 O O . VAL A 1 102 ? 5.732 -2.982 -2.323 1.00 88.88 102 VAL A O 1
ATOM 861 N N . TYR A 1 103 ? 4.316 -1.645 -1.226 1.00 89.94 103 TYR A N 1
ATOM 862 C CA . TYR A 1 103 ? 4.305 -0.613 -2.271 1.00 89.94 103 TYR A CA 1
ATOM 863 C C . TYR A 1 103 ? 5.652 0.094 -2.405 1.00 89.94 103 TYR A C 1
ATOM 865 O O . TYR A 1 103 ? 6.121 0.334 -3.516 1.00 89.94 103 TYR A O 1
ATOM 873 N N . LEU A 1 104 ? 6.302 0.374 -1.276 1.00 89.75 104 LEU A N 1
ATOM 874 C CA . LEU A 1 104 ? 7.614 1.002 -1.250 1.00 89.75 104 LEU A CA 1
ATOM 875 C C . LEU A 1 104 ? 8.692 0.057 -1.783 1.00 89.75 104 LEU A C 1
ATOM 877 O O . LEU A 1 104 ? 9.483 0.462 -2.627 1.00 89.75 104 LEU A O 1
ATOM 881 N N . THR A 1 105 ? 8.707 -1.204 -1.341 1.00 88.19 105 THR A N 1
ATOM 882 C CA . THR A 1 105 ? 9.679 -2.184 -1.851 1.00 88.19 105 THR A CA 1
ATOM 883 C C . THR A 1 105 ? 9.445 -2.472 -3.329 1.00 88.19 105 THR A C 1
ATOM 885 O O . THR A 1 105 ? 10.396 -2.388 -4.096 1.00 88.19 105 THR A O 1
ATOM 888 N N . GLY A 1 106 ? 8.200 -2.700 -3.759 1.00 86.38 106 GLY A N 1
ATOM 889 C CA . GLY A 1 106 ? 7.865 -2.914 -5.169 1.00 86.38 106 GLY A CA 1
ATOM 890 C C . GLY A 1 106 ? 8.300 -1.752 -6.063 1.00 86.38 106 GLY A C 1
ATOM 891 O O . GLY A 1 106 ? 8.977 -1.972 -7.064 1.00 86.38 106 GLY A O 1
ATOM 892 N N . GLY A 1 107 ? 7.995 -0.511 -5.670 1.00 85.19 107 GLY A N 1
ATOM 893 C CA . GLY A 1 107 ? 8.376 0.672 -6.440 1.00 85.19 107 GLY A CA 1
ATOM 894 C C . GLY A 1 107 ? 9.886 0.945 -6.453 1.00 85.19 107 GLY A C 1
ATOM 895 O O . GLY A 1 107 ? 10.438 1.231 -7.510 1.00 85.19 107 GLY A O 1
ATOM 896 N N . ILE A 1 108 ? 10.583 0.819 -5.316 1.00 87.00 108 ILE A N 1
ATOM 8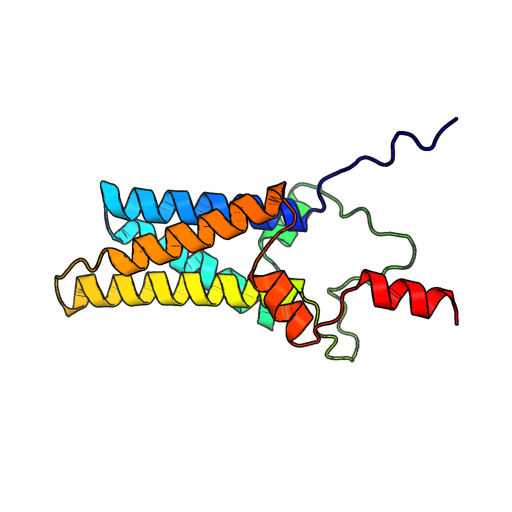97 C CA . ILE A 1 108 ? 12.044 1.016 -5.258 1.00 87.00 108 ILE A CA 1
ATOM 898 C C . ILE A 1 108 ? 12.769 -0.063 -6.054 1.00 87.00 108 ILE A C 1
ATOM 900 O O . ILE A 1 108 ? 13.685 0.247 -6.811 1.00 87.00 108 ILE A O 1
ATOM 904 N N . VAL A 1 109 ? 12.366 -1.324 -5.898 1.00 85.44 109 VAL A N 1
ATOM 905 C CA . VAL A 1 109 ? 12.973 -2.436 -6.630 1.00 85.44 109 VAL A CA 1
ATOM 906 C C . VAL A 1 109 ? 12.792 -2.223 -8.121 1.00 85.44 109 VAL A C 1
ATOM 908 O O . VAL A 1 109 ? 13.766 -2.340 -8.860 1.00 85.44 109 VAL A O 1
ATOM 911 N N . ALA A 1 110 ? 11.594 -1.848 -8.561 1.00 80.31 110 ALA A N 1
ATOM 912 C CA . ALA A 1 110 ? 11.367 -1.577 -9.966 1.00 80.31 110 ALA A CA 1
ATOM 913 C C . ALA A 1 110 ? 12.221 -0.380 -10.457 1.00 80.31 110 ALA A C 1
ATOM 915 O O . ALA A 1 110 ? 12.694 -0.402 -11.589 1.00 80.31 110 ALA A O 1
ATOM 916 N N . PHE A 1 111 ? 12.521 0.598 -9.587 1.00 82.12 111 PHE A N 1
ATOM 917 C CA . PHE A 1 111 ? 13.274 1.811 -9.947 1.00 82.12 111 PHE A CA 1
ATOM 918 C C . PHE A 1 111 ? 14.748 1.490 -10.121 1.00 82.12 111 PHE A C 1
ATOM 920 O O . PHE A 1 111 ? 15.347 1.803 -11.145 1.00 82.12 111 PHE A O 1
ATOM 927 N N . ILE A 1 112 ? 15.294 0.749 -9.160 1.00 82.94 112 ILE A N 1
ATOM 928 C CA . ILE A 1 112 ? 16.661 0.243 -9.212 1.00 82.94 112 ILE A CA 1
ATOM 929 C C . ILE A 1 112 ? 16.850 -0.681 -10.419 1.00 82.94 112 ILE A C 1
ATOM 931 O O . ILE A 1 112 ? 17.883 -0.607 -11.069 1.00 82.94 112 ILE A O 1
ATOM 935 N N . HIS A 1 113 ? 15.883 -1.542 -10.752 1.00 79.12 113 HIS A N 1
ATOM 936 C CA . HIS A 1 113 ? 16.046 -2.467 -11.880 1.00 79.12 113 HIS A CA 1
ATOM 937 C C . HIS A 1 113 ? 16.111 -1.754 -13.233 1.00 79.12 113 HIS A C 1
ATOM 939 O O . HIS A 1 113 ? 16.949 -2.109 -14.064 1.00 79.12 113 HIS A O 1
ATOM 945 N N . VAL A 1 114 ? 15.284 -0.729 -13.437 1.00 77.38 114 VAL A N 1
ATOM 946 C CA . VAL A 1 114 ? 15.292 0.039 -14.687 1.00 77.38 114 VAL A CA 1
ATOM 947 C C . VAL A 1 114 ? 16.549 0.901 -14.798 1.00 77.38 114 VAL A C 1
ATOM 949 O O . VAL A 1 114 ? 17.235 0.819 -15.814 1.00 77.38 114 VAL A O 1
ATOM 952 N N . ASP A 1 115 ? 16.908 1.646 -13.749 1.00 77.75 115 ASP A N 1
ATOM 953 C CA . ASP A 1 115 ? 18.046 2.573 -13.807 1.00 77.75 115 ASP A CA 1
ATOM 954 C C . ASP A 1 115 ? 19.409 1.868 -13.739 1.00 77.75 115 ASP A C 1
ATOM 956 O O . ASP A 1 115 ? 20.357 2.292 -14.400 1.00 77.75 115 ASP A O 1
ATOM 960 N N . LEU A 1 116 ? 19.534 0.805 -12.936 1.00 78.06 116 LEU A N 1
ATOM 961 C CA . LEU A 1 116 ? 20.825 0.155 -12.682 1.00 78.06 116 LEU A CA 1
ATOM 962 C C . LEU A 1 116 ? 21.115 -1.000 -13.644 1.00 78.06 116 LEU A C 1
ATOM 964 O O . LEU A 1 116 ? 22.279 -1.260 -13.942 1.00 78.06 116 LEU A O 1
ATOM 968 N N . PHE A 1 117 ? 20.082 -1.702 -14.120 1.00 74.56 117 PHE A N 1
ATOM 969 C CA . PHE A 1 117 ? 20.254 -2.904 -14.940 1.00 74.56 117 PHE A CA 1
ATOM 970 C C . PHE A 1 117 ? 19.709 -2.761 -16.364 1.00 74.56 117 PHE A C 1
ATOM 972 O O . PHE A 1 117 ? 20.051 -3.581 -17.212 1.00 74.56 117 PHE A O 1
ATOM 979 N N . GLY A 1 118 ? 18.885 -1.747 -16.661 1.00 71.62 118 GLY A N 1
ATOM 980 C CA . GLY A 1 118 ? 18.260 -1.590 -17.979 1.00 71.62 118 GLY A CA 1
ATOM 981 C C . GLY A 1 118 ? 17.319 -2.744 -18.353 1.00 71.62 118 GLY A C 1
ATOM 982 O O . GLY A 1 118 ? 16.989 -2.910 -19.526 1.00 71.62 118 GLY A O 1
ATOM 983 N N . VAL A 1 119 ? 16.906 -3.558 -17.372 1.00 71.12 119 VAL A N 1
ATOM 984 C CA . VAL A 1 119 ? 16.019 -4.711 -17.568 1.00 71.12 119 VAL A CA 1
ATOM 985 C C . VAL A 1 119 ? 14.698 -4.455 -16.857 1.00 71.12 119 VAL A C 1
ATOM 987 O O . VAL A 1 119 ? 14.645 -4.305 -15.634 1.00 71.12 119 VAL A O 1
ATOM 990 N N . GLU A 1 120 ? 13.605 -4.466 -17.614 1.00 62.16 120 GLU A N 1
ATOM 991 C CA . GLU A 1 120 ? 12.260 -4.403 -17.049 1.00 62.16 120 GLU A CA 1
ATOM 992 C C . GLU A 1 120 ? 11.860 -5.761 -16.453 1.00 62.16 120 GLU A C 1
ATOM 994 O O . GLU A 1 120 ? 11.306 -6.636 -17.121 1.00 62.16 120 GLU A O 1
ATOM 999 N N . HIS A 1 121 ? 12.101 -5.959 -15.156 1.00 63.94 121 HIS A N 1
ATOM 1000 C CA . HIS A 1 121 ? 11.519 -7.094 -14.438 1.00 63.94 121 HIS A CA 1
ATOM 1001 C C . HIS A 1 121 ? 10.053 -6.811 -14.070 1.00 63.94 121 HIS A C 1
ATOM 1003 O O . HIS A 1 121 ? 9.729 -6.368 -12.968 1.00 63.94 121 HIS A O 1
ATOM 1009 N N . SER A 1 122 ? 9.152 -7.130 -15.005 1.00 69.69 122 SER A N 1
ATOM 1010 C CA . SER A 1 122 ? 7.692 -6.936 -14.903 1.00 69.69 122 SER A CA 1
ATOM 1011 C C . SER A 1 122 ? 7.029 -7.612 -13.682 1.00 69.69 122 SER A C 1
ATOM 1013 O O . SER A 1 122 ? 5.973 -7.183 -13.216 1.00 69.69 122 SER A O 1
ATOM 1015 N N . TYR A 1 123 ? 7.667 -8.635 -13.101 1.00 82.94 123 TYR A N 1
ATOM 1016 C CA . TYR A 1 123 ? 7.114 -9.421 -11.991 1.00 82.94 123 TYR A CA 1
ATOM 1017 C C . TYR A 1 123 ? 6.811 -8.602 -10.731 1.00 82.94 123 TYR A C 1
ATOM 1019 O O . TYR A 1 123 ? 5.820 -8.877 -10.057 1.00 82.94 123 TYR A O 1
ATOM 1027 N N . TRP A 1 124 ? 7.619 -7.585 -10.417 1.00 81.25 124 TRP A N 1
ATOM 1028 C CA . TRP A 1 124 ? 7.401 -6.754 -9.228 1.00 81.25 124 TRP A CA 1
ATOM 1029 C C . TRP A 1 124 ? 6.185 -5.844 -9.375 1.00 81.25 124 TRP A C 1
ATOM 1031 O O . TRP A 1 124 ? 5.377 -5.758 -8.454 1.00 81.25 124 TRP A O 1
ATOM 1041 N N . SER A 1 125 ? 6.003 -5.242 -10.553 1.00 81.69 125 SER A N 1
ATOM 1042 C CA . SER A 1 125 ? 4.808 -4.446 -10.852 1.00 81.69 125 SER A CA 1
ATOM 1043 C C . SER A 1 125 ? 3.542 -5.312 -10.811 1.00 81.69 125 SER A C 1
ATOM 1045 O O . SER A 1 125 ? 2.552 -4.945 -10.178 1.00 81.69 125 SER A O 1
ATOM 1047 N N . LEU A 1 126 ? 3.594 -6.523 -11.382 1.00 84.50 126 LEU A N 1
ATOM 1048 C CA . LEU A 1 126 ? 2.481 -7.480 -11.325 1.00 84.50 126 LEU A CA 1
ATOM 1049 C C . LEU A 1 126 ? 2.175 -7.945 -9.895 1.00 84.50 126 LEU A C 1
ATOM 1051 O O . LEU A 1 126 ? 1.008 -8.057 -9.520 1.00 84.50 126 LEU A O 1
ATOM 1055 N N . PHE A 1 127 ? 3.201 -8.175 -9.074 1.00 87.31 127 PHE A N 1
ATOM 1056 C CA . PHE A 1 127 ? 3.030 -8.506 -7.661 1.00 87.31 127 PHE A CA 1
ATOM 1057 C C . PHE A 1 127 ? 2.359 -7.360 -6.891 1.00 87.31 127 PHE A C 1
ATOM 1059 O O . PHE A 1 127 ? 1.388 -7.586 -6.165 1.00 87.31 127 PHE A O 1
ATOM 1066 N N . THR A 1 128 ? 2.812 -6.120 -7.089 1.00 88.50 128 THR A N 1
ATOM 1067 C CA . THR A 1 128 ? 2.204 -4.929 -6.480 1.00 88.50 128 THR A CA 1
ATOM 1068 C C . THR A 1 128 ? 0.752 -4.738 -6.931 1.00 88.50 128 THR A C 1
ATOM 1070 O O . THR A 1 128 ? -0.114 -4.472 -6.091 1.00 88.50 128 THR A O 1
ATOM 1073 N N . ALA A 1 129 ? 0.454 -4.962 -8.214 1.00 87.38 129 ALA A N 1
ATOM 1074 C CA . ALA A 1 129 ? -0.906 -4.936 -8.745 1.00 87.38 129 ALA A CA 1
ATOM 1075 C C . ALA A 1 129 ? -1.796 -6.015 -8.105 1.00 87.38 129 ALA A C 1
ATOM 1077 O O . ALA A 1 129 ? -2.927 -5.726 -7.706 1.00 87.38 129 ALA A O 1
ATOM 1078 N N . ALA A 1 130 ? -1.283 -7.239 -7.945 1.00 89.94 130 ALA A N 1
ATOM 1079 C CA . ALA A 1 130 ? -2.004 -8.337 -7.306 1.00 89.94 130 ALA A CA 1
ATOM 1080 C C . ALA A 1 130 ? -2.314 -8.037 -5.829 1.00 89.94 130 ALA A C 1
ATOM 1082 O O . ALA A 1 130 ? -3.439 -8.246 -5.371 1.00 89.94 130 ALA A O 1
ATOM 1083 N N . VAL A 1 131 ? -1.356 -7.477 -5.085 1.00 88.19 131 VAL A N 1
ATOM 1084 C CA . VAL A 1 131 ? -1.579 -7.046 -3.694 1.00 88.19 131 VAL A CA 1
ATOM 1085 C C . VAL A 1 131 ? -2.598 -5.902 -3.623 1.00 88.19 131 VAL A C 1
ATOM 1087 O O . VAL A 1 131 ? -3.469 -5.914 -2.747 1.00 88.19 131 VAL A O 1
ATOM 1090 N N . GLY A 1 132 ? -2.546 -4.950 -4.559 1.00 85.81 132 GLY A N 1
ATOM 1091 C CA . GLY A 1 132 ? -3.552 -3.892 -4.698 1.00 85.81 132 GLY A CA 1
ATOM 1092 C C . GLY A 1 132 ? -4.957 -4.451 -4.941 1.00 85.81 132 GLY A C 1
ATOM 1093 O O . GLY A 1 132 ? -5.909 -4.039 -4.274 1.00 85.81 132 GLY A O 1
ATOM 1094 N N . PHE A 1 133 ? -5.079 -5.460 -5.806 1.00 88.38 133 PHE A N 1
ATOM 1095 C CA . PHE A 1 133 ? -6.339 -6.152 -6.084 1.00 88.38 133 PHE A CA 1
ATOM 1096 C C . PHE A 1 133 ? -6.893 -6.892 -4.861 1.00 88.38 133 PHE A C 1
ATOM 1098 O O . PHE A 1 133 ? -8.091 -6.828 -4.584 1.00 88.38 133 PHE A O 1
ATOM 1105 N N . ILE A 1 134 ? -6.032 -7.537 -4.074 1.00 86.19 134 ILE A N 1
ATOM 1106 C CA . ILE A 1 134 ? -6.426 -8.202 -2.825 1.00 86.19 134 ILE A CA 1
ATOM 1107 C C . ILE A 1 134 ? -6.953 -7.182 -1.803 1.00 86.19 134 ILE A C 1
ATOM 1109 O O . ILE A 1 134 ? -7.947 -7.440 -1.120 1.00 86.19 134 ILE A O 1
ATOM 1113 N N . GLN A 1 135 ? -6.337 -6.000 -1.712 1.00 82.81 135 GLN A N 1
ATOM 1114 C CA . GLN A 1 135 ? -6.843 -4.925 -0.852 1.00 82.81 135 GLN A CA 1
ATOM 1115 C C . GLN A 1 135 ? -8.165 -4.346 -1.354 1.00 82.81 135 GLN A C 1
ATOM 1117 O O . GLN A 1 135 ? -9.067 -4.096 -0.549 1.00 82.81 135 GLN A O 1
ATOM 1122 N N . PHE A 1 136 ? -8.298 -4.189 -2.671 1.00 84.50 136 PHE A N 1
ATOM 1123 C CA . PHE A 1 136 ? -9.539 -3.770 -3.308 1.00 84.50 136 PHE A CA 1
ATOM 1124 C C . PHE A 1 136 ? -10.672 -4.760 -3.011 1.00 84.50 136 PHE A C 1
ATOM 1126 O O . PHE A 1 136 ? -11.732 -4.353 -2.541 1.00 84.50 136 PHE A O 1
ATOM 1133 N N . GLN A 1 137 ? -10.438 -6.067 -3.164 1.00 85.12 137 GLN A N 1
ATOM 1134 C CA . GLN A 1 137 ? -11.419 -7.090 -2.794 1.00 85.12 137 GLN A CA 1
ATOM 1135 C C . GLN A 1 137 ? -11.747 -7.082 -1.300 1.00 85.12 137 GLN A C 1
ATOM 1137 O O . GLN A 1 137 ? -12.920 -7.187 -0.937 1.00 85.12 137 GLN A O 1
ATOM 1142 N N . GLY A 1 138 ? -10.751 -6.886 -0.432 1.00 75.62 138 GLY A N 1
ATOM 1143 C CA . GLY A 1 138 ? -10.961 -6.780 1.012 1.00 75.62 138 GLY A CA 1
ATOM 1144 C C . GLY A 1 138 ? -11.907 -5.642 1.408 1.00 75.62 138 GLY A C 1
ATOM 1145 O O . GLY A 1 138 ? -12.599 -5.745 2.427 1.00 75.62 138 GLY A O 1
ATOM 1146 N N . ALA A 1 139 ? -12.016 -4.595 0.583 1.00 75.25 139 ALA A N 1
AT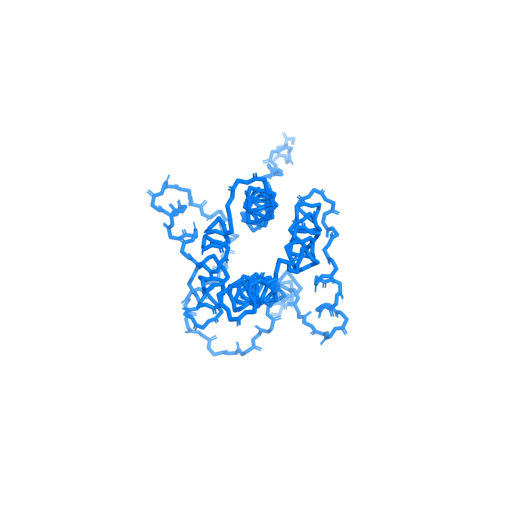OM 1147 C CA . ALA A 1 139 ? -12.998 -3.535 0.771 1.00 75.25 139 ALA A CA 1
ATOM 1148 C C . ALA A 1 139 ? -14.446 -3.975 0.489 1.00 75.25 139 ALA A C 1
ATOM 1150 O O . ALA A 1 139 ? -15.356 -3.353 1.019 1.00 75.25 139 ALA A O 1
ATOM 1151 N N . PHE A 1 140 ? -14.695 -5.059 -0.250 1.00 77.88 140 PHE A N 1
ATOM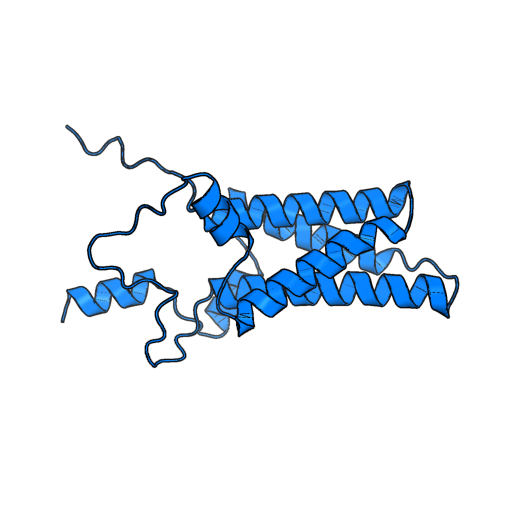 1152 C CA . PHE A 1 140 ? -16.053 -5.556 -0.535 1.00 77.88 140 PHE A CA 1
ATOM 1153 C C . PHE A 1 140 ? -16.404 -6.830 0.237 1.00 77.88 140 PHE A C 1
ATOM 1155 O O . PHE A 1 140 ? -17.526 -6.955 0.731 1.00 77.88 140 PHE A O 1
ATOM 1162 N N . SER A 1 141 ? -15.447 -7.739 0.426 1.00 74.44 141 SER A N 1
ATOM 1163 C CA . SER A 1 141 ? -15.678 -9.051 1.049 1.00 74.44 141 SER A CA 1
ATOM 1164 C C . SER A 1 141 ? -15.350 -9.108 2.546 1.00 74.44 141 SER A C 1
ATOM 1166 O O . SER A 1 141 ? -15.604 -10.128 3.178 1.00 74.44 141 SER A O 1
ATOM 1168 N N . ASN A 1 142 ? -14.763 -8.046 3.124 1.00 67.75 142 ASN A N 1
ATOM 1169 C CA . ASN A 1 142 ? -14.137 -8.045 4.464 1.00 67.75 142 ASN A CA 1
ATOM 1170 C C . ASN A 1 142 ? -13.008 -9.076 4.632 1.00 67.75 142 ASN A C 1
ATOM 1172 O O . ASN A 1 142 ? -12.447 -9.213 5.722 1.00 67.75 142 ASN A O 1
ATOM 1176 N N . TRP A 1 143 ? -12.642 -9.778 3.562 1.00 68.50 143 TRP A N 1
ATOM 1177 C CA . TRP A 1 143 ? -11.583 -10.762 3.578 1.00 68.50 143 TRP A CA 1
ATOM 1178 C C . TRP A 1 143 ? -10.302 -10.109 3.074 1.00 68.50 143 TRP A C 1
ATOM 1180 O O . TRP A 1 143 ? -10.140 -9.845 1.887 1.00 68.50 143 TRP A O 1
ATOM 1190 N N . CYS A 1 144 ? -9.401 -9.803 4.004 1.00 74.38 144 CYS A N 1
ATOM 1191 C CA . CYS A 1 144 ? -8.054 -9.355 3.683 1.00 74.38 144 CYS A CA 1
ATOM 1192 C C . CYS A 1 144 ? -7.052 -10.358 4.282 1.00 74.38 144 CYS A C 1
ATOM 1194 O O . CYS A 1 144 ? -7.083 -10.576 5.501 1.00 74.38 144 CYS A O 1
ATOM 1196 N N . PRO A 1 145 ? -6.161 -10.975 3.481 1.00 74.62 145 PRO A N 1
ATOM 1197 C CA . PRO A 1 1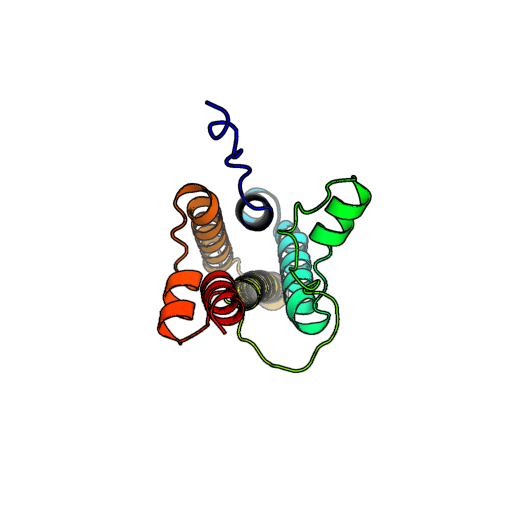45 ? -5.166 -11.931 3.967 1.00 74.62 145 PRO A CA 1
ATOM 1198 C C . PRO A 1 145 ? -4.283 -11.354 5.072 1.00 74.62 145 PRO A C 1
ATOM 1200 O O . PRO A 1 145 ? -4.012 -12.040 6.053 1.00 74.62 145 PRO A O 1
ATOM 1203 N N . SER A 1 146 ? -3.920 -10.069 4.983 1.00 74.81 146 SER A N 1
ATOM 1204 C CA . SER A 1 146 ? -3.137 -9.402 6.028 1.00 74.81 146 SER A CA 1
ATOM 1205 C C . SER A 1 146 ? -3.894 -9.331 7.355 1.00 74.81 146 SER A C 1
ATOM 1207 O O . SER A 1 146 ? -3.294 -9.486 8.412 1.00 74.81 146 SER A O 1
ATOM 1209 N N . LEU A 1 147 ? -5.217 -9.151 7.318 1.00 74.62 147 LEU A N 1
ATOM 1210 C CA . LEU A 1 147 ? -6.061 -9.129 8.512 1.00 74.62 147 LEU A CA 1
ATOM 1211 C C . LEU A 1 147 ? -6.105 -10.511 9.171 1.00 74.62 147 LEU A C 1
ATOM 1213 O O . LEU A 1 147 ? -5.994 -10.619 10.389 1.00 74.62 147 LEU A O 1
ATOM 1217 N N . SER A 1 148 ? -6.240 -11.558 8.356 1.00 78.69 148 SER A N 1
ATOM 1218 C CA . SER A 1 148 ? -6.244 -12.952 8.818 1.00 78.69 148 SER A CA 1
ATOM 1219 C C . SER A 1 148 ? -4.892 -13.332 9.420 1.00 78.69 148 SER A C 1
ATOM 1221 O O . SER A 1 148 ? -4.834 -13.903 10.506 1.00 78.69 148 SER A O 1
ATOM 1223 N N . PHE A 1 149 ? -3.806 -12.926 8.762 1.00 79.25 149 PHE A N 1
ATOM 1224 C CA . PHE A 1 149 ? -2.442 -13.129 9.235 1.00 79.25 149 PHE A CA 1
ATOM 1225 C C . PHE A 1 149 ? -2.169 -12.397 10.557 1.00 79.25 149 PHE A C 1
ATOM 1227 O O . PHE A 1 149 ? -1.628 -12.977 11.492 1.00 79.25 149 PHE A O 1
ATOM 1234 N N . LEU A 1 150 ? -2.608 -11.143 10.688 1.00 77.81 150 LEU A N 1
ATOM 1235 C CA . LEU A 1 150 ? -2.440 -10.365 11.919 1.00 77.81 150 LEU A CA 1
ATOM 1236 C C . LEU A 1 150 ? -3.269 -10.912 13.085 1.00 77.81 150 LEU A C 1
ATOM 1238 O O . LEU A 1 150 ? -2.784 -10.933 14.216 1.00 77.81 150 LEU A O 1
ATOM 1242 N N . LYS A 1 151 ? -4.491 -11.389 12.819 1.00 76.75 151 LYS A N 1
ATOM 1243 C CA . LYS A 1 151 ? -5.315 -12.082 13.822 1.00 76.75 151 LYS A CA 1
ATOM 1244 C C . LYS A 1 151 ? -4.654 -13.373 14.288 1.00 76.75 151 LYS A C 1
ATOM 1246 O O . LYS A 1 151 ? -4.649 -13.654 15.482 1.00 76.75 151 LYS A O 1
ATOM 1251 N N . TRP A 1 152 ? -4.048 -14.112 13.364 1.00 79.44 152 TRP A N 1
ATOM 1252 C CA . TRP A 1 152 ? -3.273 -15.304 13.690 1.00 79.44 152 TRP A CA 1
ATOM 1253 C C . TRP A 1 152 ? -2.036 -14.982 14.547 1.00 79.44 152 TRP A C 1
ATOM 1255 O O . TRP A 1 152 ? -1.766 -15.694 15.508 1.00 79.44 152 TRP A O 1
ATOM 1265 N N . MET A 1 153 ? -1.359 -13.855 14.298 1.00 76.75 153 MET A N 1
ATOM 1266 C CA . MET A 1 153 ? -0.256 -13.357 15.140 1.00 76.75 153 MET A CA 1
ATOM 1267 C C . MET A 1 153 ? -0.702 -12.728 16.479 1.00 76.75 153 MET A C 1
ATOM 1269 O O . MET A 1 153 ? 0.127 -12.195 17.215 1.00 76.75 153 MET A O 1
ATOM 1273 N N . GLY A 1 154 ? -1.995 -12.770 16.820 1.00 75.31 154 GLY A N 1
ATOM 1274 C CA . GLY A 1 154 ? -2.507 -12.316 18.118 1.00 75.31 154 GLY A CA 1
ATOM 1275 C C . GLY A 1 154 ? -2.758 -10.808 18.240 1.00 75.31 154 GLY A C 1
ATOM 1276 O O . GLY A 1 154 ? -2.927 -10.303 19.354 1.00 75.31 154 GLY A O 1
ATOM 1277 N N . ALA A 1 155 ? -2.808 -10.068 17.127 1.00 70.31 155 ALA A N 1
ATOM 1278 C CA . ALA A 1 155 ? -3.208 -8.662 17.153 1.00 70.31 155 ALA A CA 1
ATOM 1279 C C . ALA A 1 155 ? -4.681 -8.529 17.598 1.00 70.31 155 ALA A C 1
ATOM 1281 O O . ALA A 1 155 ? -5.550 -9.282 17.153 1.00 70.31 155 ALA A O 1
ATOM 1282 N N . LYS A 1 156 ? -4.966 -7.577 18.498 1.00 64.44 156 LYS A N 1
ATOM 1283 C CA . LYS A 1 156 ? -6.300 -7.391 19.095 1.00 64.44 156 LYS A CA 1
ATOM 1284 C C . LYS A 1 156 ? -7.134 -6.397 18.282 1.00 64.44 156 LYS A C 1
ATOM 1286 O O . LYS A 1 156 ? -6.628 -5.377 17.821 1.00 64.44 156 LYS A O 1
ATOM 1291 N N . ASP A 1 157 ? -8.424 -6.694 18.139 1.00 64.31 157 ASP A N 1
ATOM 1292 C CA . ASP A 1 157 ? -9.410 -5.832 17.470 1.00 64.31 157 ASP A CA 1
ATOM 1293 C C . ASP A 1 157 ? -9.989 -4.813 18.475 1.00 64.31 157 ASP A C 1
ATOM 1295 O O . ASP A 1 157 ? -10.360 -5.200 19.589 1.00 64.31 157 ASP A O 1
ATOM 1299 N N . GLU A 1 158 ? -10.121 -3.533 18.102 1.00 59.66 158 GLU A N 1
ATOM 1300 C CA . GLU A 1 158 ? -10.616 -2.462 19.000 1.00 59.66 158 GLU A CA 1
ATOM 1301 C C . GLU A 1 158 ? -11.996 -2.765 19.595 1.00 59.66 158 GLU A C 1
ATOM 1303 O O . GLU A 1 158 ? -12.238 -2.515 20.778 1.00 59.66 158 GLU A O 1
ATOM 1308 N N . ARG A 1 159 ? -12.891 -3.375 18.806 1.00 57.09 159 ARG A N 1
ATOM 1309 C CA . ARG A 1 159 ? -14.248 -3.730 19.258 1.00 57.09 159 ARG A CA 1
ATOM 1310 C C . ARG A 1 159 ? -14.237 -4.671 20.461 1.00 57.09 159 ARG A C 1
ATOM 1312 O O . ARG A 1 159 ? -15.050 -4.506 21.360 1.00 57.09 159 ARG A O 1
ATOM 1319 N N . SER A 1 160 ? -13.285 -5.604 20.502 1.00 55.78 160 SER A N 1
ATOM 1320 C CA . SER A 1 160 ? -13.176 -6.586 21.589 1.00 55.78 160 SER A CA 1
ATOM 1321 C C . SER A 1 160 ? -12.665 -5.987 22.904 1.00 55.78 160 SER A C 1
ATOM 1323 O O . SER A 1 160 ? -12.922 -6.530 23.977 1.00 55.78 160 SER A O 1
ATOM 1325 N N . LEU A 1 161 ? -11.934 -4.868 22.837 1.00 57.47 161 LEU A N 1
ATOM 1326 C CA . LEU A 1 161 ? -11.424 -4.171 24.019 1.00 57.47 161 LEU A CA 1
ATOM 1327 C C . LEU A 1 161 ? -12.488 -3.262 24.640 1.00 57.47 161 LEU A C 1
ATOM 1329 O O . LEU A 1 161 ? -12.593 -3.203 25.862 1.00 57.47 161 LEU A O 1
ATOM 1333 N N . ASN A 1 162 ? -13.293 -2.603 23.805 1.00 54.47 162 ASN A N 1
ATOM 1334 C CA . ASN A 1 162 ? -14.314 -1.658 24.258 1.00 54.47 162 ASN A CA 1
ATOM 1335 C C . ASN A 1 162 ? -15.505 -2.359 24.947 1.00 54.47 162 ASN A C 1
ATOM 1337 O O . ASN A 1 162 ? -16.093 -1.828 25.889 1.00 54.47 162 ASN A O 1
ATOM 1341 N N . GLU A 1 163 ? -15.825 -3.583 24.516 1.00 55.38 163 GLU A N 1
ATOM 1342 C CA . GLU A 1 163 ? -16.835 -4.438 25.155 1.00 55.38 163 GLU A CA 1
ATOM 1343 C C . GLU A 1 163 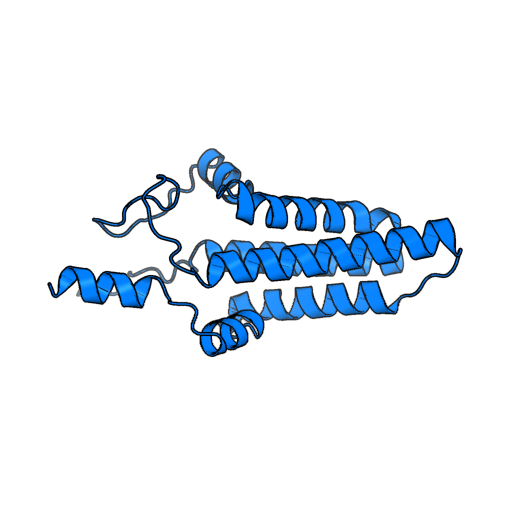? -16.400 -4.890 26.560 1.00 55.38 163 GLU A C 1
ATOM 1345 O O . GLU A 1 163 ? -17.210 -4.926 27.479 1.00 55.38 163 GLU A O 1
ATOM 1350 N N . LYS A 1 164 ? -15.098 -5.132 26.777 1.00 54.25 164 LYS A N 1
ATOM 1351 C CA . LYS A 1 164 ? -14.560 -5.482 28.104 1.00 54.25 164 LYS A CA 1
ATOM 1352 C C . LYS A 1 164 ? -14.484 -4.304 29.074 1.00 54.25 164 LYS A C 1
ATOM 1354 O O . LYS A 1 164 ? -14.605 -4.515 30.276 1.00 54.25 164 LYS A O 1
ATOM 1359 N N . SER A 1 165 ? -14.266 -3.081 28.588 1.00 56.38 165 SER A N 1
ATOM 1360 C CA . SER A 1 165 ? -14.199 -1.891 29.450 1.00 56.38 165 SER A CA 1
ATOM 1361 C C . SER A 1 165 ? -15.564 -1.340 29.852 1.00 56.38 165 SER A C 1
ATOM 1363 O O . SER A 1 165 ? -15.634 -0.543 30.773 1.00 56.38 165 SER A O 1
ATOM 1365 N N . THR A 1 166 ? -16.635 -1.714 29.148 1.00 54.47 166 THR A N 1
ATOM 1366 C CA . THR A 1 166 ? -18.015 -1.347 29.515 1.00 54.47 166 THR A CA 1
ATOM 1367 C C . THR A 1 166 ? -18.663 -2.361 30.461 1.00 54.47 166 THR A C 1
ATOM 1369 O O . THR A 1 166 ? -19.681 -2.052 31.072 1.00 54.47 166 THR A O 1
ATOM 1372 N N . SER A 1 167 ? -18.064 -3.547 30.615 1.00 53.50 167 SER A N 1
ATOM 1373 C CA . SER A 1 167 ? -18.493 -4.601 31.544 1.00 53.50 167 SER A CA 1
ATOM 1374 C C . SER A 1 167 ? -17.742 -4.621 32.888 1.00 53.50 167 SER A C 1
ATOM 1376 O O . SER A 1 167 ? -17.990 -5.516 33.693 1.00 53.50 167 SER A O 1
ATOM 1378 N N . SER A 1 168 ? -16.802 -3.695 33.109 1.00 45.22 168 SER A N 1
ATOM 1379 C CA . SER A 1 168 ? -16.007 -3.539 34.341 1.00 45.22 168 SER A CA 1
ATOM 1380 C C . SER A 1 168 ? -16.273 -2.185 34.975 1.00 45.22 168 SER A C 1
ATOM 1382 O O . SER A 1 168 ? -16.320 -2.150 36.221 1.00 45.22 168 SER A O 1
#

Sequence (168 aa):
MLSLHKYNMMPIERWIRLIAGFQAMLYSLLSYYHSYYWNLPLILMGWTFLLSFFINCSPLMILFWSLGVREERPPGARSPWIIGKGTVFYIERWTRLLAGLVYLTGGIVAFIHVDLFGVEHSYWSLFTAAVGFIQFQGAFSNWCPSLSFLKWMGAKDERSLNEKSTSS

Secondary structure (DSSP, 8-state):
---TT------HHHHHHHHHHHHHHHHHHHHHHT-GGGGHHHHHHHHHHHHHHHHS--HHHHHHHHTT----PPTT---TTS--S----BHHHHHHHHHHHHHHHHHHHHHHIIIII----HHHHHHHHHHHHHHHHHHHHS--HHHHHHHHTTPBPHHHHHHHHH--